Protein AF-A0A965MYH7-F1 (afdb_monomer_lite)

Structure (mmCIF, N/CA/C/O backbone):
data_AF-A0A965MYH7-F1
#
_entry.id   AF-A0A965MYH7-F1
#
loop_
_atom_site.group_PDB
_atom_site.id
_atom_site.type_symbol
_atom_site.label_atom_id
_atom_site.label_alt_id
_atom_site.label_comp_id
_atom_site.label_asym_id
_atom_site.label_entity_id
_atom_site.label_seq_id
_atom_site.pdbx_PDB_ins_code
_atom_site.Cartn_x
_atom_site.Cartn_y
_atom_site.Cartn_z
_atom_site.occupancy
_atom_site.B_iso_or_equiv
_atom_site.auth_seq_id
_atom_site.auth_comp_id
_atom_site.auth_asym_id
_atom_site.auth_atom_id
_atom_site.pdbx_PDB_model_num
ATOM 1 N N . MET A 1 1 ? -6.805 6.737 -1.666 1.00 91.69 1 MET A N 1
ATOM 2 C CA . MET A 1 1 ? -5.763 7.510 -0.932 1.00 91.69 1 MET A CA 1
ATOM 3 C C . MET A 1 1 ? -4.411 7.255 -1.572 1.00 91.69 1 MET A C 1
ATOM 5 O O . MET A 1 1 ? -4.019 6.100 -1.645 1.00 91.69 1 MET A O 1
ATOM 9 N N . ASN A 1 2 ? -3.655 8.285 -1.946 1.00 93.62 2 ASN A N 1
ATOM 10 C CA . ASN A 1 2 ? -2.369 8.073 -2.620 1.00 93.62 2 ASN A CA 1
ATOM 11 C C . ASN A 1 2 ? -1.277 7.571 -1.671 1.00 93.62 2 ASN A C 1
ATOM 13 O O . ASN A 1 2 ? -1.095 8.096 -0.569 1.00 93.62 2 ASN A O 1
ATOM 17 N N . VAL A 1 3 ? -0.530 6.567 -2.124 1.00 94.62 3 VAL A N 1
ATOM 18 C CA . VAL A 1 3 ? 0.640 6.024 -1.441 1.00 94.62 3 VAL A CA 1
ATOM 19 C C . VAL A 1 3 ? 1.845 6.029 -2.376 1.00 94.62 3 VAL A C 1
ATOM 21 O O . VAL A 1 3 ? 1.795 5.596 -3.527 1.00 94.62 3 VAL A O 1
ATOM 24 N N . SER A 1 4 ? 2.960 6.531 -1.857 1.00 93.50 4 SER A N 1
ATOM 25 C CA . SER A 1 4 ? 4.226 6.594 -2.584 1.00 93.50 4 SER A CA 1
ATOM 26 C C . SER A 1 4 ? 5.046 5.315 -2.424 1.00 93.50 4 SER A C 1
ATOM 28 O O . SER A 1 4 ? 4.949 4.605 -1.418 1.00 93.50 4 SER A O 1
ATOM 30 N N . ARG A 1 5 ? 5.974 5.081 -3.358 1.00 93.12 5 ARG A N 1
ATOM 31 C CA . ARG A 1 5 ? 6.971 4.005 -3.266 1.00 93.12 5 ARG A CA 1
ATOM 32 C C . ARG A 1 5 ? 7.710 3.975 -1.929 1.00 93.12 5 ARG A C 1
ATOM 34 O O . ARG A 1 5 ? 7.905 2.904 -1.366 1.00 93.12 5 ARG A O 1
ATOM 41 N N . ARG A 1 6 ? 8.112 5.139 -1.407 1.00 93.94 6 ARG A N 1
ATOM 42 C CA . ARG A 1 6 ? 8.832 5.238 -0.127 1.00 93.94 6 ARG A CA 1
ATOM 43 C C . ARG A 1 6 ? 8.005 4.677 1.030 1.00 93.94 6 ARG A C 1
ATOM 45 O O . ARG A 1 6 ? 8.559 4.001 1.884 1.00 93.94 6 ARG A O 1
ATOM 52 N N . GLN A 1 7 ? 6.698 4.936 1.042 1.00 95.50 7 GLN A N 1
ATOM 53 C CA . GLN A 1 7 ? 5.795 4.392 2.059 1.00 95.50 7 GLN A CA 1
ATOM 54 C C . GLN A 1 7 ? 5.588 2.888 1.875 1.00 95.50 7 GLN A C 1
ATOM 56 O O . GLN A 1 7 ? 5.609 2.156 2.853 1.00 95.50 7 GLN A O 1
ATOM 61 N N . LEU A 1 8 ? 5.461 2.402 0.637 1.00 94.69 8 LEU A N 1
ATOM 62 C CA . LEU A 1 8 ? 5.351 0.962 0.388 1.00 94.69 8 LEU A CA 1
ATOM 63 C C . LEU A 1 8 ? 6.653 0.197 0.687 1.00 94.69 8 LEU A C 1
ATOM 65 O O . LEU A 1 8 ? 6.606 -0.984 1.015 1.00 94.69 8 LEU A O 1
ATOM 69 N N . ALA A 1 9 ? 7.811 0.850 0.601 1.00 94.19 9 ALA A N 1
ATOM 70 C CA . ALA A 1 9 ? 9.098 0.274 0.986 1.00 94.19 9 ALA A CA 1
ATOM 71 C C . ALA A 1 9 ? 9.358 0.317 2.507 1.00 94.19 9 ALA A C 1
ATOM 73 O O . ALA A 1 9 ? 10.282 -0.342 2.981 1.00 94.19 9 ALA A O 1
ATOM 74 N N . ASP A 1 10 ? 8.562 1.073 3.265 1.00 95.06 10 ASP A N 1
ATOM 75 C CA . ASP A 1 10 ? 8.676 1.194 4.717 1.00 95.06 10 ASP A CA 1
ATOM 76 C C . ASP A 1 10 ? 8.010 -0.006 5.405 1.00 95.06 10 ASP A C 1
ATOM 78 O O . ASP A 1 10 ? 6.800 -0.222 5.302 1.00 95.06 10 ASP A O 1
ATOM 82 N N . THR A 1 11 ? 8.801 -0.780 6.148 1.00 89.44 11 THR A N 1
ATOM 83 C CA . THR A 1 11 ? 8.339 -1.988 6.847 1.00 89.44 11 THR A CA 1
ATOM 84 C C . THR A 1 11 ? 7.300 -1.702 7.929 1.00 89.44 11 THR A C 1
ATOM 86 O O . THR A 1 11 ? 6.525 -2.592 8.262 1.00 89.44 11 THR A O 1
ATOM 89 N N . THR A 1 12 ? 7.232 -0.471 8.441 1.00 95.56 12 THR A N 1
ATOM 90 C CA . THR A 1 12 ? 6.271 -0.054 9.478 1.00 95.56 12 THR A CA 1
ATOM 91 C C . THR A 1 12 ? 4.929 0.404 8.904 1.00 95.56 12 THR A C 1
ATOM 93 O O . THR A 1 12 ? 3.987 0.690 9.646 1.00 95.56 12 THR A O 1
ATOM 96 N N . PHE A 1 13 ? 4.818 0.537 7.577 1.00 96.94 13 PHE A N 1
ATOM 97 C CA . PHE A 1 13 ? 3.621 1.082 6.940 1.00 96.94 13 PHE A CA 1
ATOM 98 C C . PHE A 1 13 ? 2.384 0.217 7.190 1.00 96.94 13 PHE A C 1
ATOM 100 O O . PHE A 1 13 ? 1.344 0.749 7.569 1.00 96.94 13 PHE A O 1
ATOM 107 N N . VAL A 1 14 ? 2.521 -1.106 7.068 1.00 96.69 14 VAL A N 1
ATOM 108 C CA . VAL A 1 14 ? 1.423 -2.059 7.299 1.00 96.69 14 VAL A CA 1
ATOM 109 C C . VAL A 1 14 ? 0.882 -1.936 8.722 1.00 96.69 14 VAL A C 1
ATOM 111 O O . VAL A 1 14 ? -0.327 -1.806 8.902 1.00 96.69 14 VAL A O 1
ATOM 114 N N . ASP A 1 15 ? 1.770 -1.919 9.718 1.00 97.31 15 ASP A N 1
ATOM 115 C CA . ASP A 1 15 ? 1.384 -1.854 11.130 1.00 97.31 15 ASP A CA 1
ATOM 116 C C . ASP A 1 15 ? 0.685 -0.536 11.460 1.00 97.31 15 ASP A C 1
ATOM 118 O O . ASP A 1 15 ? -0.314 -0.516 12.179 1.00 97.31 15 ASP A O 1
ATOM 122 N N . ARG A 1 16 ? 1.159 0.580 10.892 1.00 97.12 16 ARG A N 1
ATOM 123 C CA . ARG A 1 16 ? 0.485 1.878 11.039 1.00 97.12 16 ARG A CA 1
ATOM 124 C C . ARG A 1 16 ? -0.905 1.865 10.415 1.00 97.12 16 ARG A C 1
ATOM 126 O O . ARG A 1 16 ? -1.845 2.317 11.060 1.00 97.12 16 ARG A O 1
ATOM 133 N N . THR A 1 17 ? -1.057 1.325 9.205 1.00 96.81 17 THR A N 1
ATOM 134 C CA . THR A 1 17 ? -2.373 1.191 8.567 1.00 96.81 17 THR A CA 1
ATOM 135 C C . THR A 1 17 ? -3.311 0.334 9.418 1.00 96.81 17 THR A C 1
ATOM 137 O O . THR A 1 17 ? -4.431 0.757 9.693 1.00 96.81 17 THR A O 1
ATOM 140 N N . ALA A 1 18 ? -2.855 -0.832 9.882 1.00 96.31 18 ALA A N 1
ATOM 141 C CA . ALA A 1 18 ? -3.656 -1.732 10.710 1.00 96.31 18 ALA A CA 1
ATOM 142 C C . ALA A 1 18 ? -4.070 -1.084 12.041 1.00 96.31 18 ALA A C 1
ATOM 144 O O . ALA A 1 18 ? -5.225 -1.197 12.453 1.00 96.31 18 ALA A O 1
ATOM 145 N N . ASN A 1 19 ? -3.157 -0.355 12.690 1.00 97.56 19 ASN A N 1
ATOM 146 C CA . ASN A 1 19 ? -3.459 0.376 13.919 1.00 97.56 19 ASN A CA 1
ATOM 147 C C . ASN A 1 19 ? -4.511 1.461 13.702 1.00 97.56 19 ASN A C 1
ATOM 149 O O . ASN A 1 19 ? -5.476 1.507 14.458 1.00 97.56 19 ASN A O 1
ATOM 153 N N . ILE A 1 20 ? -4.384 2.268 12.646 1.00 95.94 20 ILE A N 1
ATOM 154 C CA . ILE A 1 20 ? -5.364 3.316 12.334 1.00 95.94 20 ILE A CA 1
ATOM 155 C C . ILE A 1 20 ? -6.742 2.706 12.053 1.00 95.94 20 ILE A C 1
ATOM 157 O O . ILE A 1 20 ? -7.742 3.204 12.563 1.00 95.94 20 ILE A O 1
ATOM 161 N N . LEU A 1 21 ? -6.810 1.623 11.273 1.00 95.94 21 LEU A N 1
ATOM 162 C CA . LEU A 1 21 ? -8.072 0.930 10.996 1.00 95.94 21 LEU A CA 1
ATOM 163 C C . LEU A 1 21 ? -8.726 0.434 12.292 1.00 95.94 21 LEU A C 1
ATOM 165 O O . LEU A 1 21 ? -9.898 0.717 12.535 1.00 95.94 21 LEU A O 1
ATOM 169 N N . ARG A 1 22 ? -7.947 -0.213 13.167 1.00 96.38 22 ARG A N 1
ATOM 170 C CA . ARG A 1 22 ? -8.408 -0.702 14.473 1.00 96.38 22 ARG A CA 1
ATOM 171 C C . ARG A 1 22 ? -8.8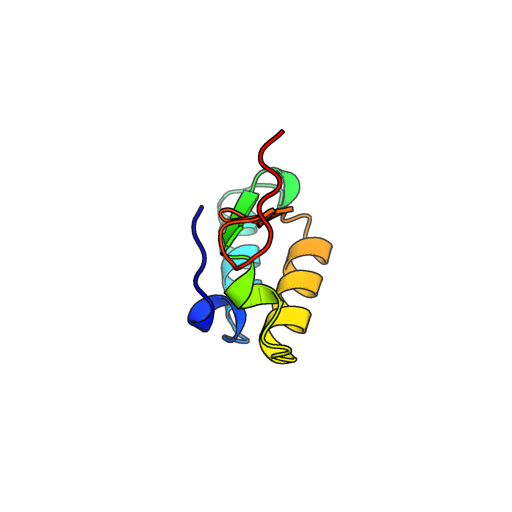97 0.425 15.382 1.00 96.38 22 ARG A C 1
ATOM 173 O O . ARG A 1 22 ? -9.981 0.316 15.942 1.00 96.38 22 ARG A O 1
ATOM 180 N N . GLU A 1 23 ? -8.126 1.500 15.524 1.00 97.69 23 GLU A N 1
ATOM 181 C CA . GLU A 1 23 ? -8.482 2.661 16.356 1.00 97.69 23 GLU A CA 1
ATOM 182 C C . GLU A 1 23 ? -9.764 3.351 15.882 1.00 97.69 23 GLU A C 1
ATOM 184 O O . GLU A 1 23 ? -10.502 3.920 16.683 1.00 97.69 23 GLU A O 1
ATOM 189 N N . ARG A 1 24 ? -10.038 3.295 14.575 1.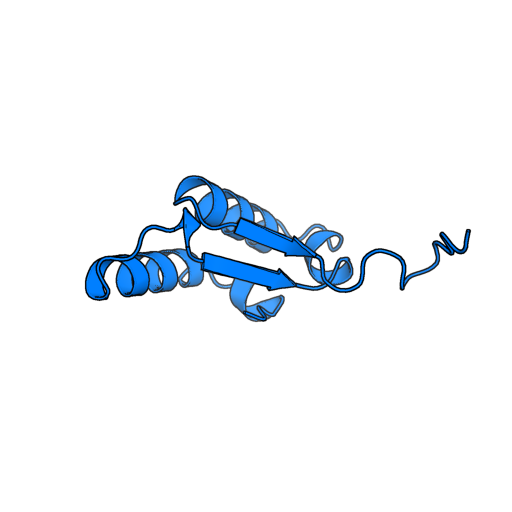00 96.06 24 ARG A N 1
ATOM 190 C CA . ARG A 1 24 ? -11.232 3.882 13.960 1.00 96.06 24 ARG A CA 1
ATOM 191 C C . ARG A 1 24 ? -12.403 2.906 13.846 1.00 96.06 24 ARG A C 1
ATOM 193 O O . ARG A 1 24 ? -13.468 3.328 13.406 1.00 96.06 24 ARG A O 1
ATOM 200 N N . GLY A 1 25 ? -12.224 1.638 14.221 1.00 96.31 25 GLY A N 1
ATOM 201 C CA . GLY A 1 25 ? -13.236 0.595 14.045 1.00 96.31 25 GLY A CA 1
ATOM 202 C C . GLY A 1 25 ? -13.595 0.338 12.577 1.00 96.31 25 GLY A C 1
ATOM 203 O O . GLY A 1 25 ? -14.735 -0.007 12.285 1.00 96.31 25 GLY A O 1
ATOM 204 N N . LEU A 1 26 ? -12.650 0.556 11.659 1.00 96.00 26 LEU A N 1
ATOM 205 C CA . LEU A 1 26 ? -12.836 0.369 10.221 1.00 96.00 26 LEU A CA 1
ATOM 206 C C . LEU A 1 26 ? -12.281 -0.981 9.775 1.00 96.00 26 LEU A C 1
ATOM 208 O O . LEU A 1 26 ? -11.227 -1.425 10.234 1.00 96.00 26 LEU A O 1
ATOM 212 N N . GLU A 1 27 ? -12.949 -1.595 8.807 1.00 95.81 27 GLU A N 1
ATOM 213 C CA . GLU A 1 27 ? -12.422 -2.766 8.117 1.00 95.81 27 GLU A CA 1
ATOM 214 C C . GLU A 1 27 ? -11.454 -2.347 7.007 1.00 95.81 27 GLU A C 1
ATOM 216 O O . GLU A 1 27 ? -11.649 -1.333 6.332 1.00 95.81 27 GLU A O 1
ATOM 221 N N . GLY A 1 28 ? -10.426 -3.159 6.743 1.00 94.62 28 GLY A N 1
ATOM 222 C CA . GLY A 1 28 ? -9.486 -2.880 5.652 1.00 94.62 28 GLY A CA 1
ATOM 223 C C . GLY A 1 28 ? -10.160 -2.790 4.281 1.00 94.62 28 GLY A C 1
ATOM 224 O O . GLY A 1 28 ? -9.718 -2.017 3.437 1.00 94.62 28 GLY A O 1
ATOM 225 N N . THR A 1 29 ? -11.281 -3.487 4.082 1.00 96.19 29 THR A N 1
ATOM 226 C CA . THR A 1 29 ? -12.091 -3.451 2.849 1.00 96.19 29 THR A CA 1
ATOM 227 C C . THR A 1 29 ? -12.599 -2.047 2.511 1.00 96.19 29 THR A C 1
ATOM 229 O O . THR A 1 29 ? -12.822 -1.735 1.335 1.00 96.19 29 THR A O 1
ATOM 232 N N . GLN A 1 30 ? -12.733 -1.177 3.516 1.00 96.00 30 GLN A N 1
ATOM 233 C CA . GLN A 1 30 ? -13.167 0.212 3.378 1.00 96.00 30 GLN A CA 1
ATOM 234 C C . GLN A 1 30 ? -12.025 1.154 2.962 1.00 96.00 30 GLN A C 1
ATOM 236 O O . GLN A 1 30 ? -12.283 2.301 2.603 1.00 96.00 30 GLN A O 1
ATOM 241 N N . LEU A 1 31 ? -10.774 0.681 2.969 1.00 96.44 31 LEU A N 1
ATOM 242 C CA . LEU A 1 31 ? -9.599 1.451 2.581 1.00 96.44 31 LEU A CA 1
ATOM 243 C C . LEU A 1 31 ? -9.080 1.021 1.206 1.00 96.44 31 LEU A C 1
ATOM 245 O O . LEU A 1 31 ? -8.835 -0.158 0.939 1.00 96.44 31 LEU A O 1
ATOM 249 N N . VAL A 1 32 ? -8.855 2.019 0.350 1.00 96.94 32 VAL A N 1
ATOM 250 C CA . VAL A 1 32 ? -8.189 1.862 -0.944 1.00 96.94 32 VAL A CA 1
ATOM 251 C C . VAL A 1 32 ? -6.960 2.766 -0.977 1.00 96.94 32 VAL A C 1
ATOM 253 O O . VAL A 1 32 ? -7.080 3.991 -0.852 1.00 96.94 32 VAL A O 1
ATOM 256 N N . TYR A 1 33 ? -5.782 2.169 -1.152 1.00 96.75 33 TYR A N 1
ATOM 257 C CA . TYR A 1 33 ? -4.587 2.918 -1.528 1.00 96.75 33 TYR A CA 1
ATOM 258 C C . TYR A 1 33 ? -4.417 2.935 -3.042 1.00 96.75 33 TYR A C 1
ATOM 260 O O . TYR A 1 33 ? -4.609 1.918 -3.697 1.00 96.75 33 TYR A O 1
ATOM 268 N N . GLU A 1 34 ? -4.014 4.074 -3.578 1.00 95.38 34 GLU A N 1
ATOM 269 C CA . GLU A 1 34 ? -3.732 4.299 -4.993 1.00 95.38 34 GLU A CA 1
ATOM 270 C C . GLU A 1 34 ? -2.233 4.532 -5.166 1.00 95.38 34 GLU A C 1
ATOM 272 O O . GLU A 1 34 ? -1.601 5.219 -4.357 1.00 95.38 34 GLU A O 1
ATOM 277 N N . THR A 1 35 ? -1.639 3.919 -6.183 1.00 93.12 35 THR A N 1
ATOM 278 C CA . THR A 1 35 ? -0.218 4.087 -6.498 1.00 93.12 35 THR A CA 1
ATOM 279 C C . THR A 1 35 ? 0.018 3.966 -8.001 1.00 93.12 35 THR A C 1
ATOM 281 O O . THR A 1 35 ? -0.840 3.472 -8.728 1.00 93.12 35 THR A O 1
ATOM 284 N N . SER A 1 36 ? 1.176 4.405 -8.485 1.00 91.12 36 SER A N 1
ATOM 285 C CA . SER A 1 36 ? 1.511 4.310 -9.908 1.00 91.12 36 SER A CA 1
ATOM 286 C C . SER A 1 36 ? 1.922 2.889 -10.305 1.00 91.12 36 SER A C 1
ATOM 288 O O . SER A 1 36 ? 2.470 2.129 -9.501 1.00 91.12 36 SER A O 1
ATOM 290 N N . GLU A 1 37 ? 1.754 2.551 -11.582 1.00 88.25 37 GLU A N 1
ATOM 291 C CA . GLU A 1 37 ? 2.248 1.292 -12.154 1.00 88.25 37 GLU A CA 1
ATOM 292 C C . GLU A 1 37 ? 3.770 1.146 -11.959 1.00 88.25 37 GLU A C 1
ATOM 294 O O . GLU A 1 37 ? 4.257 0.114 -11.492 1.00 88.25 37 GLU A O 1
ATOM 299 N N . SER A 1 38 ? 4.521 2.225 -12.196 1.00 87.56 38 SER A N 1
ATOM 300 C CA . SER A 1 38 ? 5.977 2.276 -12.012 1.00 87.56 38 SER A CA 1
ATOM 301 C C . SER A 1 3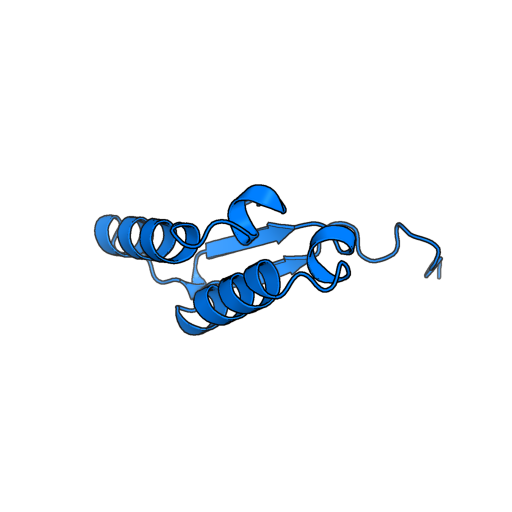8 ? 6.425 1.935 -10.588 1.00 87.56 38 SER A C 1
ATOM 303 O O . SER A 1 38 ? 7.486 1.341 -10.399 1.00 87.56 38 SER A O 1
ATOM 305 N N . THR A 1 39 ? 5.610 2.251 -9.577 1.00 88.62 39 THR A N 1
ATOM 306 C CA . THR A 1 39 ? 5.910 1.913 -8.181 1.00 88.62 39 THR A CA 1
ATOM 307 C C . THR A 1 39 ? 5.854 0.403 -7.940 1.00 88.62 39 THR A C 1
ATOM 309 O O . THR A 1 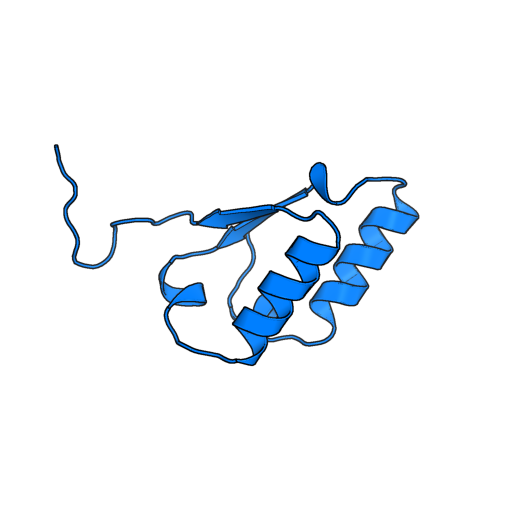39 ? 6.633 -0.112 -7.135 1.00 88.62 39 THR A O 1
ATOM 312 N N . LEU A 1 40 ? 4.960 -0.311 -8.632 1.00 86.38 40 LEU A N 1
ATOM 313 C CA . LEU A 1 40 ? 4.777 -1.757 -8.485 1.00 86.38 40 LEU A CA 1
ATOM 314 C C . LEU A 1 40 ? 5.713 -2.571 -9.393 1.00 86.38 40 LEU A C 1
ATOM 316 O O . LEU A 1 40 ? 6.147 -3.648 -8.985 1.00 86.38 40 LEU A O 1
ATOM 320 N N . ILE A 1 41 ? 6.045 -2.064 -10.588 1.00 81.75 41 ILE A N 1
ATOM 321 C CA . ILE A 1 41 ? 6.870 -2.768 -11.591 1.00 81.75 41 ILE A CA 1
ATOM 322 C C . ILE A 1 41 ? 8.366 -2.776 -11.255 1.00 81.75 41 ILE A C 1
ATOM 324 O O . ILE A 1 41 ? 9.077 -3.694 -11.664 1.00 81.75 41 ILE A O 1
ATOM 328 N N . ASP A 1 42 ? 8.860 -1.829 -10.454 1.00 77.06 42 ASP A N 1
ATOM 329 C CA . ASP A 1 42 ? 10.293 -1.674 -10.145 1.00 77.06 42 ASP A CA 1
ATOM 330 C C . ASP A 1 42 ? 10.903 -2.805 -9.272 1.00 77.06 42 ASP A C 1
ATOM 332 O O . ASP A 1 42 ? 11.923 -2.627 -8.611 1.00 77.06 42 ASP A O 1
ATOM 336 N N . SER A 1 43 ? 10.258 -3.979 -9.220 1.00 66.50 43 SER A N 1
ATOM 337 C CA . SER A 1 43 ? 10.737 -5.248 -8.645 1.00 66.50 43 SER A CA 1
ATOM 338 C C . SER A 1 43 ? 11.285 -5.163 -7.217 1.00 66.50 43 SER A C 1
ATOM 340 O O . SER A 1 43 ? 12.006 -6.053 -6.769 1.00 66.50 43 SER A O 1
ATOM 342 N N . ASN A 1 44 ? 10.928 -4.119 -6.464 1.00 87.62 44 ASN A N 1
ATOM 343 C CA . ASN A 1 44 ? 11.403 -3.930 -5.105 1.00 87.62 44 ASN A CA 1
ATOM 344 C C . ASN A 1 44 ? 10.712 -4.949 -4.177 1.00 87.62 44 ASN A C 1
ATOM 346 O O . ASN A 1 44 ? 9.501 -4.842 -3.940 1.00 87.62 44 ASN A O 1
ATOM 350 N N . PRO A 1 45 ? 11.452 -5.907 -3.583 1.00 90.25 45 PRO A N 1
ATOM 351 C CA . PRO A 1 45 ? 10.839 -6.953 -2.772 1.00 90.25 45 PRO A CA 1
ATOM 352 C C . PRO A 1 45 ? 10.117 -6.409 -1.535 1.00 90.25 45 PRO A C 1
ATOM 354 O O . PRO A 1 45 ? 9.161 -7.025 -1.067 1.00 90.25 45 PRO A O 1
ATOM 357 N N . ALA A 1 46 ? 10.549 -5.264 -0.992 1.00 92.00 46 ALA A N 1
ATOM 358 C CA . ALA A 1 46 ? 9.886 -4.635 0.148 1.00 92.00 46 ALA A CA 1
ATOM 359 C C . ALA A 1 46 ? 8.492 -4.123 -0.232 1.00 92.00 46 ALA A C 1
ATOM 361 O O . ALA A 1 46 ? 7.530 -4.418 0.472 1.00 92.00 46 ALA A O 1
ATOM 362 N N . VAL A 1 47 ? 8.372 -3.460 -1.386 1.00 93.94 47 VAL A N 1
ATOM 363 C CA . VAL A 1 47 ? 7.090 -2.962 -1.909 1.00 93.94 47 VAL A CA 1
ATOM 364 C C . VAL A 1 47 ? 6.103 -4.112 -2.101 1.00 93.94 47 VAL A C 1
ATOM 366 O O . VAL A 1 47 ? 4.979 -4.048 -1.603 1.00 93.94 47 VAL A O 1
ATOM 369 N N . LEU A 1 48 ? 6.531 -5.204 -2.745 1.00 92.19 48 LEU A N 1
ATOM 370 C CA . LEU A 1 48 ? 5.677 -6.377 -2.963 1.00 92.19 48 LEU A CA 1
ATOM 371 C C . LEU A 1 48 ? 5.236 -7.030 -1.646 1.00 92.19 48 LEU A C 1
ATOM 373 O O . LEU A 1 48 ? 4.069 -7.404 -1.500 1.00 92.19 48 LEU A O 1
ATOM 3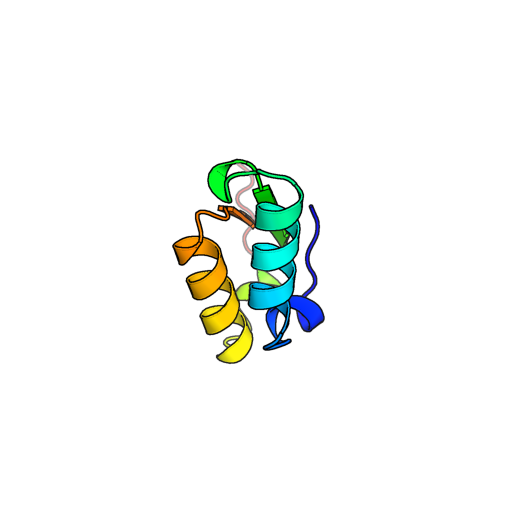77 N N . ARG A 1 49 ? 6.138 -7.145 -0.660 1.00 94.56 49 ARG A N 1
ATOM 378 C CA . ARG A 1 49 ? 5.787 -7.660 0.674 1.00 94.56 49 ARG A CA 1
ATOM 379 C C . ARG A 1 49 ? 4.737 -6.787 1.355 1.00 94.56 49 ARG A C 1
ATOM 381 O O . ARG A 1 49 ? 3.762 -7.333 1.871 1.00 94.56 49 ARG A O 1
ATOM 388 N N . THR A 1 50 ? 4.910 -5.468 1.322 1.00 95.81 50 THR A N 1
ATOM 389 C CA . THR A 1 50 ? 3.972 -4.507 1.913 1.00 95.81 50 THR A CA 1
ATOM 390 C C . THR A 1 50 ? 2.608 -4.572 1.239 1.00 95.81 50 THR A C 1
ATOM 392 O O . THR A 1 50 ? 1.600 -4.711 1.925 1.00 95.81 50 THR A O 1
ATOM 395 N N . VAL A 1 51 ? 2.555 -4.570 -0.095 1.00 94.44 51 VAL A N 1
ATOM 396 C CA . VAL A 1 51 ? 1.301 -4.692 -0.859 1.00 94.44 51 VAL A CA 1
ATOM 397 C C . VAL A 1 51 ? 0.560 -5.980 -0.505 1.00 94.44 51 VAL A C 1
ATOM 399 O O . VAL A 1 51 ? -0.637 -5.950 -0.217 1.00 94.44 51 VAL A O 1
ATOM 402 N N . ASN A 1 52 ? 1.263 -7.113 -0.464 1.00 95.25 52 ASN A N 1
ATOM 403 C CA . ASN A 1 52 ? 0.654 -8.389 -0.093 1.00 95.25 52 ASN A CA 1
ATOM 404 C C . ASN A 1 52 ? 0.169 -8.399 1.361 1.00 95.25 52 ASN A C 1
ATOM 406 O O . ASN A 1 52 ? -0.879 -8.969 1.657 1.00 95.25 52 ASN A O 1
ATOM 410 N N . ALA A 1 53 ? 0.904 -7.766 2.275 1.00 96.12 53 ALA A N 1
ATOM 411 C CA . ALA A 1 53 ? 0.497 -7.653 3.669 1.00 96.12 53 ALA A CA 1
ATOM 412 C C . ALA A 1 53 ? -0.740 -6.759 3.843 1.00 96.12 53 ALA A C 1
ATOM 414 O O . ALA A 1 53 ? -1.658 -7.141 4.564 1.00 96.12 53 ALA A O 1
ATOM 415 N N . LEU A 1 54 ? -0.819 -5.628 3.140 1.00 96.19 54 LEU A N 1
ATOM 416 C CA . LEU A 1 54 ? -2.007 -4.770 3.119 1.00 96.19 54 LEU A CA 1
ATOM 417 C C . LEU A 1 54 ? -3.231 -5.539 2.601 1.00 96.19 54 LEU A C 1
ATOM 419 O O . LEU A 1 54 ? -4.266 -5.551 3.264 1.00 96.19 54 LEU A O 1
ATOM 423 N N . LYS A 1 55 ? -3.082 -6.278 1.494 1.00 95.44 55 LYS A N 1
ATOM 424 C CA . LYS A 1 55 ? -4.150 -7.129 0.945 1.00 95.44 55 LYS A CA 1
ATOM 425 C C . LYS A 1 55 ? -4.632 -8.195 1.931 1.00 95.44 55 LYS A C 1
ATOM 427 O O . LYS A 1 55 ? -5.834 -8.415 2.040 1.00 95.44 55 LYS A O 1
ATOM 432 N N . ARG A 1 56 ? -3.728 -8.826 2.693 1.00 96.00 56 ARG A N 1
ATOM 433 C CA . ARG A 1 56 ? -4.108 -9.783 3.755 1.00 96.00 56 ARG A CA 1
ATOM 434 C C . ARG A 1 56 ? -4.905 -9.141 4.892 1.00 96.00 56 ARG A C 1
ATOM 436 O O . ARG A 1 56 ? -5.700 -9.828 5.516 1.00 96.00 56 ARG A O 1
ATOM 443 N N . ASN A 1 57 ? -4.725 -7.843 5.131 1.00 94.31 57 ASN A N 1
ATOM 444 C CA . ASN A 1 57 ? -5.532 -7.067 6.076 1.00 94.31 57 ASN A CA 1
ATOM 445 C C . ASN A 1 57 ? -6.848 -6.553 5.454 1.00 94.31 57 ASN A C 1
ATOM 447 O O . ASN A 1 57 ? -7.517 -5.706 6.038 1.00 94.31 57 ASN A O 1
ATOM 451 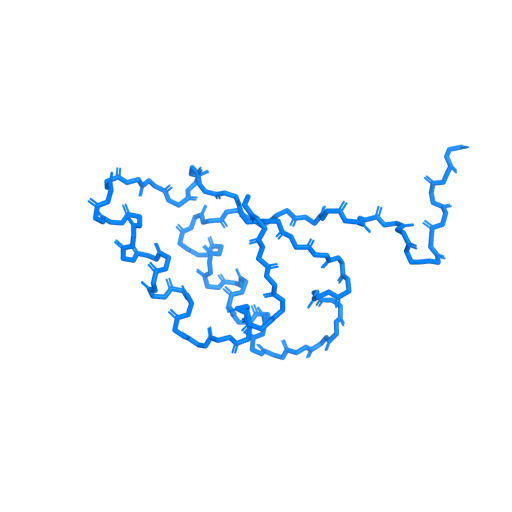N N . GLY A 1 58 ? -7.215 -7.019 4.255 1.00 95.62 58 GLY A N 1
ATOM 452 C CA . GLY A 1 58 ? -8.420 -6.600 3.538 1.00 95.62 58 GLY A CA 1
ATOM 453 C C . GLY A 1 58 ? -8.290 -5.267 2.798 1.00 95.62 58 GLY A C 1
ATOM 454 O O . GLY A 1 58 ? -9.231 -4.869 2.117 1.00 95.62 58 GLY A O 1
ATOM 455 N N . VAL A 1 59 ? -7.139 -4.587 2.891 1.00 97.25 59 VAL A N 1
ATOM 456 C CA . VAL A 1 59 ? -6.901 -3.303 2.216 1.00 97.25 59 VAL A CA 1
ATOM 457 C C . VAL A 1 59 ? -6.780 -3.508 0.713 1.00 97.25 59 VAL A C 1
ATOM 459 O O . VAL A 1 59 ? -6.035 -4.368 0.236 1.00 97.25 59 VAL A O 1
ATOM 462 N N . ARG A 1 60 ? -7.495 -2.685 -0.053 1.00 96.06 60 ARG A N 1
ATOM 463 C CA . ARG A 1 60 ? -7.455 -2.712 -1.517 1.00 96.06 60 ARG A CA 1
ATOM 464 C C . ARG A 1 60 ? -6.366 -1.780 -2.036 1.00 96.06 60 ARG A C 1
ATOM 466 O O . ARG A 1 60 ? -6.130 -0.713 -1.477 1.00 96.06 60 ARG A O 1
ATOM 473 N N . ILE A 1 61 ? -5.714 -2.188 -3.122 1.00 94.38 61 ILE A N 1
ATOM 474 C CA . ILE A 1 61 ? -4.706 -1.384 -3.819 1.00 94.38 61 ILE A CA 1
ATOM 475 C C . ILE A 1 61 ? -5.187 -1.174 -5.253 1.00 94.38 61 ILE A C 1
ATOM 477 O O . ILE A 1 61 ? -5.439 -2.156 -5.953 1.00 94.38 61 ILE A O 1
ATOM 481 N N . ALA A 1 62 ? -5.314 0.082 -5.661 1.00 93.31 62 ALA A N 1
ATOM 482 C CA . ALA A 1 62 ? -5.612 0.512 -7.016 1.00 93.31 62 ALA A CA 1
ATOM 483 C C . ALA A 1 62 ? -4.345 1.063 -7.687 1.00 93.31 62 ALA A C 1
ATOM 485 O O . ALA A 1 62 ? -3.445 1.578 -7.018 1.00 93.31 62 ALA A O 1
ATOM 486 N N . VAL A 1 63 ? -4.281 0.923 -9.010 1.00 91.06 63 VAL A N 1
ATOM 487 C CA . VAL A 1 63 ? -3.209 1.472 -9.846 1.00 91.06 63 VAL A CA 1
ATOM 488 C C . VAL A 1 63 ? -3.780 2.662 -10.607 1.00 91.06 63 VAL A C 1
ATOM 490 O O . VAL A 1 63 ? -4.802 2.498 -11.264 1.00 91.06 63 VAL A O 1
ATOM 493 N N . ASP A 1 64 ? -3.151 3.829 -10.476 1.00 82.00 64 ASP A N 1
ATOM 494 C CA . ASP A 1 64 ? -3.687 5.110 -10.963 1.00 82.00 64 ASP A CA 1
ATOM 495 C C . ASP A 1 64 ? -3.359 5.337 -12.457 1.00 82.00 64 ASP A C 1
ATOM 497 O O . ASP A 1 64 ? -4.248 5.434 -13.296 1.00 82.00 64 ASP A O 1
ATOM 501 N N . ASP A 1 65 ? -2.076 5.274 -12.829 1.00 73.31 65 ASP A N 1
ATOM 502 C CA . ASP A 1 65 ? -1.595 5.558 -14.194 1.00 73.31 65 ASP A CA 1
ATOM 503 C C . ASP A 1 65 ? -1.445 4.309 -15.085 1.00 73.31 65 ASP A C 1
ATOM 505 O O . ASP A 1 65 ? -0.419 4.134 -15.753 1.00 73.31 65 ASP A O 1
ATOM 509 N N . PHE A 1 66 ? -2.417 3.395 -15.088 1.00 63.72 66 PHE A N 1
ATOM 510 C CA . PHE A 1 66 ? -2.316 2.203 -15.940 1.00 63.72 66 PHE A CA 1
ATOM 511 C C . PHE A 1 66 ? -2.344 2.603 -17.432 1.00 63.72 66 PHE A C 1
ATOM 513 O O . PHE A 1 66 ? -3.382 3.024 -17.941 1.00 63.72 66 PHE A O 1
ATOM 520 N N . GLY A 1 67 ? -1.203 2.488 -18.132 1.00 56.44 67 GLY A N 1
ATOM 521 C CA . GLY A 1 67 ? -1.074 2.809 -19.566 1.00 56.44 67 GLY A CA 1
ATOM 522 C C . GLY A 1 67 ? -0.371 4.130 -19.928 1.00 56.44 67 GLY A C 1
ATOM 523 O O . GLY A 1 67 ? -0.213 4.423 -21.112 1.00 56.44 67 GLY A O 1
ATOM 524 N N . ALA A 1 68 ? 0.119 4.919 -18.964 1.00 57.78 68 ALA A N 1
ATOM 525 C CA . ALA A 1 68 ? 0.844 6.167 -19.265 1.00 57.78 68 ALA A CA 1
ATOM 526 C C . ALA A 1 68 ? 2.320 5.955 -19.687 1.00 57.78 68 ALA A C 1
ATOM 528 O O . ALA A 1 68 ? 2.960 6.868 -20.209 1.00 57.78 68 ALA A O 1
ATOM 529 N N . GLY A 1 69 ? 2.874 4.752 -19.482 1.00 49.94 69 GLY A N 1
ATOM 530 C CA . GLY A 1 69 ? 4.236 4.377 -19.871 1.00 49.94 69 GLY A CA 1
ATOM 531 C C . GLY A 1 69 ? 4.255 3.365 -21.019 1.00 49.94 69 GLY A C 1
ATOM 532 O O . GLY A 1 69 ? 4.122 2.169 -20.793 1.00 49.94 69 GLY A O 1
ATOM 533 N N . ASN A 1 70 ? 4.448 3.838 -22.255 1.00 52.31 70 ASN A N 1
ATOM 534 C CA . ASN A 1 70 ? 4.695 3.047 -23.477 1.00 52.31 70 ASN A CA 1
ATOM 535 C C . ASN A 1 70 ? 3.662 1.986 -23.907 1.00 52.31 70 ASN A C 1
ATOM 537 O O . ASN A 1 70 ? 3.933 1.236 -24.843 1.00 52.31 70 ASN A O 1
ATOM 541 N N . SER A 1 71 ? 2.470 1.943 -23.318 1.00 43.53 71 SER A N 1
ATOM 542 C CA . SER A 1 71 ? 1.366 1.131 -23.843 1.00 43.53 71 SER A CA 1
ATOM 543 C C . SER A 1 71 ? 0.145 2.004 -24.064 1.00 43.53 71 SER A C 1
ATOM 545 O O . SER A 1 71 ? -0.721 2.133 -23.206 1.00 43.53 71 SER A O 1
ATOM 547 N N . SER A 1 72 ? 0.089 2.599 -25.254 1.00 43.12 72 SER A N 1
ATOM 548 C CA . SER A 1 72 ? -1.123 3.180 -25.816 1.00 43.12 72 SER A CA 1
ATOM 549 C C . SER A 1 72 ? -2.177 2.082 -25.996 1.00 43.12 72 SER A C 1
ATOM 551 O O . SER A 1 72 ? -2.295 1.501 -27.068 1.00 43.12 72 SER A O 1
ATOM 553 N N . LEU A 1 73 ? -2.975 1.810 -24.965 1.00 48.62 73 LEU A N 1
ATOM 554 C CA . LEU A 1 73 ? -4.350 1.346 -25.159 1.00 48.62 73 LEU A CA 1
ATOM 555 C C . LEU A 1 73 ? -5.231 2.589 -25.323 1.00 48.62 73 LEU A C 1
ATOM 557 O O . LEU A 1 73 ? -6.080 2.905 -24.495 1.00 48.62 73 LEU A O 1
ATOM 561 N N . ALA A 1 74 ? -4.963 3.325 -26.404 1.00 42.97 74 ALA A N 1
ATOM 562 C CA . ALA A 1 74 ? -5.993 4.114 -27.050 1.00 42.97 74 ALA A CA 1
ATOM 563 C C . ALA A 1 74 ? -6.820 3.121 -27.873 1.00 42.97 74 ALA A C 1
ATOM 565 O O . ALA A 1 74 ? -6.255 2.320 -28.621 1.00 42.97 74 ALA A O 1
ATOM 566 N N . ALA A 1 75 ? -8.126 3.129 -27.627 1.00 36.47 75 ALA A N 1
ATOM 567 C CA . ALA A 1 75 ? -9.120 2.417 -28.417 1.00 36.47 75 ALA A CA 1
ATOM 568 C C . ALA A 1 75 ? -9.060 2.796 -29.906 1.00 36.47 75 ALA A C 1
ATOM 570 O O . ALA A 1 75 ? -8.612 3.928 -30.211 1.00 36.47 75 ALA A O 1
#

Foldseek 3Di:
DEDELVLLLDPCNLVVVLVVCVVVVHQLLPAEYEYAPCSVPVPDVSNVVSQVSSVVSNHHYHHDPVQPPPRPPPD

pLDDT: mean 87.18, std 15.98, range [36.47, 97.69]

Secondary structure (DSSP, 8-state):
-B--HHHHT-TTHHHHHHHHHHHTT--GGG-EEEE-HHHHHS--HHHHHHHHHHHHTT-EEEES-TT-SS-----

Radius of gyration: 13.41 Å; chains: 1; bounding box: 25×18×45 Å

Sequence (75 aa):
MNVSRRQLADTTFVDRTANILRERGLEGTQLVYETSESTLIDSNPAVLRTVNALKRNGVRIAVDDFGAGNSSLAA